Protein AF-A0A955YV24-F1 (afdb_monomer_lite)

pLDDT: mean 75.01, std 18.99, range [32.97, 97.0]

Secondary structure (DSSP, 8-state):
------PPPPHHHHHHHHHHHHHHHHHHHHHHHHHHHHHHHHHHHHHHHHHHHHHHHHHHHHHHHH---SS-EEEEE-SSTT---TT--EEEEE----PPP-----------S----------------SHHHHHTTS-S-TTGGGSGGG-----

Structure (mmCIF, N/CA/C/O backbone):
data_AF-A0A955YV24-F1
#
_entry.id   AF-A0A955YV24-F1
#
loop_
_atom_site.group_PDB
_atom_site.id
_atom_site.type_symbol
_atom_site.label_atom_id
_atom_site.label_alt_id
_atom_site.label_comp_id
_atom_site.label_asym_id
_atom_site.label_entity_id
_atom_site.label_seq_id
_atom_site.pdbx_PDB_ins_code
_atom_site.Cartn_x
_atom_site.Cartn_y
_atom_site.Cartn_z
_atom_site.occupancy
_atom_site.B_iso_or_equiv
_atom_site.auth_seq_id
_atom_site.auth_comp_id
_atom_site.auth_asym_id
_atom_site.auth_atom_id
_atom_site.pdbx_PDB_model_num
ATOM 1 N N . MET A 1 1 ? 54.548 17.157 -38.232 1.00 55.69 1 MET A N 1
ATOM 2 C CA . MET A 1 1 ? 53.117 17.523 -38.114 1.00 55.69 1 MET A CA 1
ATOM 3 C C . MET A 1 1 ? 52.298 16.234 -38.204 1.00 55.6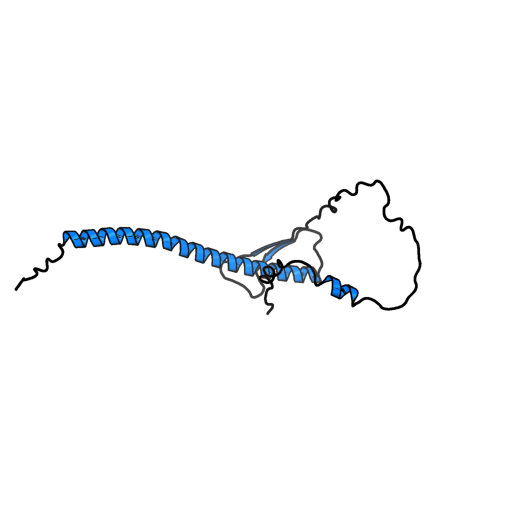9 1 MET A C 1
ATOM 5 O O . MET A 1 1 ? 52.043 15.753 -39.299 1.00 55.69 1 MET A O 1
ATOM 9 N N . SER A 1 2 ? 52.019 15.583 -37.070 1.00 60.88 2 SER A N 1
ATOM 10 C CA . SER A 1 2 ? 51.333 14.279 -37.053 1.00 60.88 2 SER A CA 1
ATOM 11 C C . SER A 1 2 ? 49.828 14.485 -37.257 1.00 60.88 2 SER A C 1
ATOM 13 O O . SER A 1 2 ? 49.173 15.096 -36.411 1.00 60.88 2 SER A O 1
ATOM 15 N N . ARG A 1 3 ? 49.281 14.041 -38.398 1.00 69.12 3 ARG A N 1
ATOM 16 C CA . ARG A 1 3 ? 47.831 14.047 -38.644 1.00 69.12 3 ARG A CA 1
ATOM 17 C C . ARG A 1 3 ? 47.202 12.910 -37.846 1.00 69.12 3 ARG A C 1
ATOM 19 O O . ARG A 1 3 ? 47.413 11.744 -38.163 1.00 69.12 3 ARG A O 1
ATOM 26 N N . ARG A 1 4 ? 46.401 13.248 -36.833 1.00 70.00 4 ARG A N 1
ATOM 27 C CA . ARG A 1 4 ? 45.512 12.275 -36.189 1.00 70.00 4 ARG A CA 1
ATOM 28 C C . ARG A 1 4 ? 44.375 11.953 -37.154 1.00 70.00 4 ARG A C 1
ATOM 30 O O . ARG A 1 4 ? 43.607 12.840 -37.516 1.00 70.00 4 ARG A O 1
ATOM 37 N N . ILE A 1 5 ? 44.284 10.699 -37.577 1.00 64.69 5 ILE A N 1
ATOM 38 C CA . ILE A 1 5 ? 43.145 10.187 -38.339 1.00 64.69 5 ILE A CA 1
ATOM 39 C C . ILE A 1 5 ? 42.071 9.819 -37.314 1.00 64.69 5 ILE A C 1
ATOM 41 O O . ILE A 1 5 ? 42.220 8.836 -36.590 1.00 64.69 5 ILE A O 1
ATOM 45 N N . PHE A 1 6 ? 41.009 10.619 -37.220 1.00 64.31 6 PHE A N 1
ATOM 46 C CA . PHE A 1 6 ? 39.801 10.229 -36.493 1.00 64.31 6 PHE A CA 1
ATOM 47 C C . PHE A 1 6 ? 39.116 9.110 -37.284 1.00 64.31 6 PHE A C 1
ATOM 49 O O . PHE A 1 6 ? 38.661 9.326 -38.406 1.00 64.31 6 PHE A O 1
ATOM 56 N N . ARG A 1 7 ? 39.089 7.898 -36.725 1.00 76.38 7 ARG A N 1
ATOM 57 C CA . ARG A 1 7 ? 38.319 6.777 -37.276 1.00 76.38 7 ARG A CA 1
ATOM 58 C C . ARG A 1 7 ? 36.899 6.881 -36.714 1.00 76.38 7 ARG A C 1
ATOM 60 O O . ARG A 1 7 ? 36.740 7.008 -35.505 1.00 76.38 7 ARG A O 1
ATOM 67 N N . GLY A 1 8 ? 35.897 6.900 -37.591 1.00 81.38 8 GLY A N 1
ATOM 68 C CA . GLY A 1 8 ? 34.486 6.868 -37.199 1.00 81.38 8 GLY A CA 1
ATOM 69 C C . GLY A 1 8 ? 34.053 5.473 -36.746 1.00 81.38 8 GLY A C 1
ATOM 70 O O . GLY A 1 8 ? 34.716 4.484 -37.061 1.00 81.38 8 GLY A O 1
ATOM 71 N N . PHE A 1 9 ? 32.937 5.405 -36.023 1.00 82.19 9 PHE A N 1
ATOM 72 C CA . PHE A 1 9 ? 32.315 4.147 -35.615 1.00 82.19 9 PHE A CA 1
ATOM 73 C C . PHE A 1 9 ? 31.698 3.426 -36.814 1.00 82.19 9 PHE A C 1
ATOM 75 O O . PHE A 1 9 ? 31.131 4.053 -37.713 1.00 82.19 9 PHE A O 1
ATOM 82 N N . THR A 1 10 ? 31.800 2.099 -36.832 1.00 91.44 10 THR A N 1
ATOM 83 C CA . THR A 1 10 ? 31.123 1.293 -37.855 1.00 91.44 10 THR A CA 1
ATOM 84 C C . THR A 1 10 ? 29.631 1.179 -37.533 1.00 91.44 10 THR A C 1
ATOM 86 O O . THR A 1 10 ? 29.241 1.200 -36.366 1.00 91.44 10 THR A O 1
ATOM 89 N N . LEU A 1 11 ? 28.778 1.019 -38.554 1.00 89.94 11 LEU A N 1
ATOM 90 C CA . LEU A 1 11 ? 27.344 0.783 -38.331 1.00 89.94 11 LEU A CA 1
ATOM 91 C C . LEU A 1 11 ? 27.104 -0.463 -37.467 1.00 89.94 11 LEU A C 1
ATOM 93 O O . LEU A 1 11 ? 26.261 -0.432 -36.577 1.00 89.94 11 LEU A O 1
ATOM 97 N N . LEU A 1 12 ? 27.889 -1.525 -37.676 1.00 93.00 12 LEU A N 1
ATOM 98 C CA . LEU A 1 12 ? 27.793 -2.760 -36.895 1.00 93.00 12 LEU A CA 1
ATOM 99 C C . LEU A 1 12 ? 28.032 -2.485 -35.403 1.00 93.00 12 LEU A C 1
ATOM 101 O O . LEU A 1 12 ? 27.228 -2.884 -34.567 1.00 93.00 12 LEU A O 1
ATOM 105 N N . GLU A 1 13 ? 29.075 -1.734 -35.068 1.00 93.25 13 GLU A N 1
ATOM 106 C CA . GLU A 1 13 ? 29.437 -1.429 -33.681 1.00 93.25 13 GLU A CA 1
ATOM 107 C C . GLU A 1 13 ? 28.345 -0.649 -32.935 1.00 93.25 13 GLU A C 1
ATOM 109 O O . GLU A 1 13 ? 27.964 -1.027 -31.827 1.00 93.25 13 GLU A O 1
ATOM 114 N N . VAL A 1 14 ? 27.767 0.379 -33.565 1.00 95.31 14 VAL A N 1
ATOM 115 C CA . VAL A 1 14 ? 26.679 1.163 -32.956 1.00 95.31 14 VAL A CA 1
ATOM 116 C C . VAL A 1 14 ? 25.412 0.320 -32.802 1.00 95.31 14 VAL A C 1
ATOM 118 O O . VAL A 1 14 ? 24.760 0.377 -31.761 1.00 95.31 14 VAL A O 1
ATOM 121 N N . THR A 1 15 ? 25.073 -0.504 -33.800 1.00 95.44 15 THR A N 1
ATOM 122 C CA . THR A 1 15 ? 23.881 -1.367 -33.715 1.00 95.44 15 THR A CA 1
ATOM 123 C C . THR A 1 15 ? 23.989 -2.399 -32.594 1.00 95.44 15 THR A C 1
ATOM 125 O O . THR A 1 15 ? 23.019 -2.598 -31.865 1.00 95.44 15 THR A O 1
ATOM 128 N N . VAL A 1 16 ? 25.169 -2.995 -32.388 1.00 96.25 16 VAL A N 1
ATOM 129 C CA . VAL A 1 16 ? 25.409 -3.937 -31.283 1.00 96.25 16 VAL A CA 1
ATOM 130 C C . VAL A 1 16 ? 25.376 -3.219 -29.933 1.00 96.25 16 VAL A C 1
ATOM 132 O O . VAL A 1 16 ? 24.757 -3.723 -28.998 1.00 96.25 16 VAL A O 1
ATOM 135 N N . ALA A 1 17 ? 25.972 -2.027 -29.827 1.00 96.62 17 ALA A N 1
ATOM 136 C CA . ALA A 1 17 ? 25.942 -1.242 -28.593 1.00 96.62 17 ALA A CA 1
ATOM 137 C C . ALA A 1 17 ? 24.505 -0.893 -28.166 1.00 96.62 17 ALA A C 1
ATOM 139 O O . ALA A 1 17 ? 24.140 -1.087 -27.007 1.00 96.62 17 ALA A O 1
ATOM 140 N N . VAL A 1 18 ? 23.666 -0.443 -29.107 1.00 95.75 18 VAL A N 1
ATOM 141 C CA . VAL A 1 18 ? 22.255 -0.127 -28.830 1.00 95.75 18 VAL A CA 1
ATOM 142 C C . VAL A 1 18 ? 21.440 -1.393 -28.544 1.00 95.75 18 VAL A C 1
ATOM 144 O O . VAL A 1 18 ? 20.565 -1.361 -27.680 1.00 95.75 18 VAL A O 1
ATOM 147 N N . ALA A 1 19 ? 21.746 -2.524 -29.192 1.00 96.81 19 ALA A N 1
ATOM 148 C CA . ALA A 1 19 ? 21.092 -3.802 -28.902 1.00 96.81 19 ALA A CA 1
ATOM 149 C C . ALA A 1 19 ? 21.354 -4.271 -27.459 1.00 96.81 19 ALA A C 1
ATOM 151 O O . ALA A 1 19 ? 20.415 -4.629 -26.748 1.00 96.81 19 ALA A O 1
ATOM 152 N N . ILE A 1 20 ? 22.608 -4.213 -26.995 1.00 97.00 20 ILE A N 1
ATOM 153 C CA . ILE A 1 20 ? 22.967 -4.574 -25.613 1.00 97.00 20 ILE A CA 1
ATOM 154 C C . ILE A 1 20 ? 22.339 -3.586 -24.619 1.00 97.00 20 ILE A C 1
ATOM 156 O O . ILE A 1 20 ? 21.810 -4.011 -23.591 1.00 97.00 20 ILE A O 1
ATOM 160 N N . LEU A 1 21 ? 22.335 -2.287 -24.940 1.00 96.69 21 LEU A N 1
ATOM 161 C CA . LEU A 1 21 ? 21.698 -1.257 -24.113 1.00 96.69 21 LEU A CA 1
ATOM 162 C C . LEU A 1 21 ? 20.197 -1.525 -23.947 1.00 96.69 21 LEU A C 1
ATOM 164 O O . LEU A 1 21 ? 19.697 -1.492 -22.825 1.00 96.69 21 LEU A O 1
ATOM 168 N N . GLY A 1 22 ? 19.489 -1.854 -25.031 1.00 97.00 22 GLY A N 1
ATOM 169 C CA . GLY A 1 22 ? 18.060 -2.170 -24.981 1.00 97.00 22 GLY A CA 1
ATOM 170 C C . GLY A 1 22 ? 17.747 -3.375 -24.088 1.00 97.00 22 GLY A C 1
ATOM 171 O O . GLY A 1 22 ? 16.818 -3.323 -23.277 1.00 97.00 22 GLY A O 1
ATOM 172 N N . ILE A 1 23 ? 18.558 -4.436 -24.175 1.00 96.38 23 ILE A N 1
ATOM 173 C CA . ILE A 1 23 ? 18.414 -5.627 -23.321 1.00 96.38 23 ILE A CA 1
ATOM 174 C C . ILE A 1 23 ? 18.642 -5.259 -21.846 1.00 96.38 23 ILE A C 1
ATOM 176 O O . ILE A 1 23 ? 17.826 -5.610 -20.992 1.00 96.38 23 ILE A O 1
ATOM 180 N N . ALA A 1 24 ? 19.705 -4.508 -21.545 1.00 96.75 24 ALA A N 1
ATOM 181 C CA . ALA A 1 24 ? 20.023 -4.086 -20.182 1.00 96.75 24 ALA A CA 1
ATOM 182 C C . ALA A 1 24 ? 18.935 -3.178 -19.580 1.00 96.75 24 ALA A C 1
ATOM 184 O O . ALA A 1 24 ? 18.516 -3.381 -18.441 1.00 96.75 24 ALA A O 1
ATOM 185 N N . MET A 1 25 ? 18.428 -2.213 -20.349 1.00 95.94 25 MET A N 1
ATOM 186 C CA . MET A 1 25 ? 17.391 -1.287 -19.889 1.00 95.94 25 MET A CA 1
ATOM 187 C C . MET A 1 25 ? 16.065 -2.004 -19.605 1.00 95.94 25 MET A C 1
ATOM 189 O O . MET A 1 25 ? 15.403 -1.710 -18.612 1.00 95.94 25 MET A O 1
ATOM 193 N N . THR A 1 26 ? 15.713 -3.000 -20.423 1.00 94.81 26 THR A N 1
ATOM 194 C CA . THR A 1 26 ? 14.517 -3.827 -20.201 1.00 94.81 26 THR A CA 1
ATOM 195 C C . THR A 1 26 ? 14.618 -4.614 -18.892 1.00 94.81 26 THR A C 1
ATOM 197 O O . THR A 1 26 ? 13.653 -4.674 -18.129 1.00 94.81 26 THR A O 1
ATOM 200 N N . ALA A 1 27 ? 15.795 -5.176 -18.595 1.00 94.31 27 ALA A N 1
ATOM 201 C CA . ALA A 1 27 ? 16.031 -5.880 -17.337 1.00 94.31 27 ALA A CA 1
ATOM 202 C C . ALA A 1 27 ? 15.858 -4.950 -16.121 1.00 94.31 27 ALA A C 1
ATOM 204 O O . ALA A 1 27 ? 15.197 -5.327 -15.153 1.00 94.31 27 ALA A O 1
ATOM 205 N N . ILE A 1 28 ? 16.370 -3.718 -16.190 1.00 94.75 28 ILE A N 1
ATOM 206 C CA . ILE A 1 28 ? 16.243 -2.729 -15.106 1.00 94.75 28 ILE A CA 1
ATOM 207 C C . ILE A 1 28 ? 14.779 -2.323 -14.894 1.00 94.75 28 ILE A C 1
ATOM 209 O O . ILE A 1 28 ? 14.277 -2.414 -13.773 1.00 94.75 28 ILE A O 1
ATOM 213 N N . LEU A 1 29 ? 14.060 -1.975 -15.966 1.00 93.00 29 LEU A N 1
ATOM 214 C CA . LEU A 1 29 ? 12.644 -1.591 -15.886 1.00 93.00 29 LEU A CA 1
ATOM 215 C C . LEU A 1 29 ? 11.775 -2.703 -15.281 1.00 93.00 29 LEU A C 1
ATOM 217 O O . LEU A 1 29 ? 10.834 -2.425 -14.536 1.00 93.00 29 LEU A O 1
ATOM 221 N N . SER A 1 30 ? 12.106 -3.970 -15.553 1.00 91.88 30 SER A N 1
ATOM 222 C CA . SER A 1 30 ? 11.396 -5.108 -14.958 1.00 91.88 30 SER A CA 1
ATOM 223 C C . SER A 1 30 ? 11.555 -5.185 -13.432 1.00 91.88 30 SER A C 1
ATOM 225 O O . SER A 1 30 ? 10.612 -5.573 -12.738 1.00 91.88 30 SER A O 1
ATOM 227 N N . SER A 1 31 ? 12.709 -4.758 -12.907 1.00 88.81 31 SER A N 1
ATOM 228 C CA . SER A 1 31 ? 12.996 -4.705 -11.470 1.00 88.81 31 SER A CA 1
ATOM 229 C C . SER A 1 31 ? 12.238 -3.558 -10.793 1.00 88.81 31 SER A C 1
ATOM 231 O O . SER A 1 31 ? 11.565 -3.750 -9.778 1.00 88.81 31 SER A O 1
ATOM 233 N N . GLU A 1 32 ? 12.248 -2.375 -11.409 1.00 91.50 32 GLU A N 1
ATOM 234 C CA . GLU A 1 32 ? 11.561 -1.186 -10.884 1.00 91.50 32 GLU A CA 1
ATOM 235 C C . GLU A 1 32 ? 10.034 -1.334 -10.891 1.00 91.50 32 GLU A C 1
ATOM 237 O O . GLU A 1 32 ? 9.354 -0.869 -9.972 1.00 91.50 32 GLU A O 1
ATOM 242 N N . ALA A 1 33 ? 9.479 -2.067 -11.863 1.00 89.44 33 ALA A N 1
ATOM 243 C CA . ALA A 1 33 ? 8.052 -2.375 -11.900 1.00 89.44 33 ALA A CA 1
ATOM 244 C C . ALA A 1 33 ? 7.572 -3.104 -10.629 1.00 89.44 33 ALA A C 1
ATOM 246 O O . ALA A 1 33 ? 6.414 -2.960 -10.234 1.00 89.44 33 ALA A O 1
ATOM 247 N N . GLY A 1 34 ? 8.446 -3.880 -9.974 1.00 88.12 34 GLY A N 1
ATOM 248 C CA . GLY A 1 34 ? 8.170 -4.491 -8.672 1.00 88.12 34 GLY A CA 1
ATOM 249 C C . GLY A 1 34 ? 7.968 -3.463 -7.566 1.00 88.12 34 GLY A C 1
ATOM 250 O O . GLY A 1 34 ? 6.959 -3.526 -6.863 1.00 88.12 34 GLY A O 1
ATOM 251 N N . ALA A 1 35 ? 8.876 -2.490 -7.474 1.00 89.12 35 ALA A N 1
ATOM 252 C CA . ALA A 1 35 ? 8.865 -1.459 -6.440 1.00 89.12 35 ALA A CA 1
ATOM 253 C C . ALA A 1 35 ? 7.592 -0.595 -6.482 1.00 89.12 35 ALA A C 1
ATOM 255 O O . ALA A 1 35 ? 7.012 -0.282 -5.440 1.00 89.12 35 ALA A O 1
ATOM 256 N N . VAL A 1 36 ? 7.104 -0.268 -7.683 1.00 91.75 36 VAL A N 1
ATOM 257 C CA . VAL A 1 36 ? 5.856 0.496 -7.856 1.00 91.75 36 VAL A CA 1
ATOM 258 C C . VAL A 1 36 ? 4.652 -0.276 -7.308 1.00 91.75 36 VAL A C 1
ATOM 260 O O . VAL A 1 36 ? 3.835 0.281 -6.574 1.00 91.75 36 VAL A O 1
ATOM 263 N N . ARG A 1 37 ? 4.554 -1.579 -7.607 1.00 91.19 37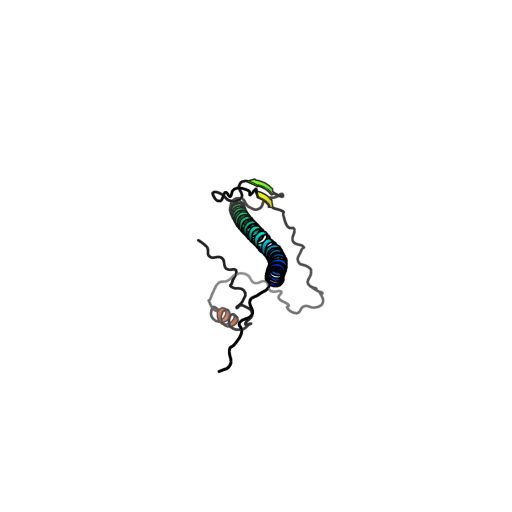 ARG A N 1
ATOM 264 C CA . ARG A 1 37 ? 3.451 -2.427 -7.118 1.00 91.19 37 ARG A CA 1
ATOM 265 C C . ARG A 1 37 ? 3.478 -2.576 -5.600 1.00 91.19 37 ARG A C 1
ATOM 267 O O . ARG A 1 37 ? 2.428 -2.525 -4.962 1.00 91.19 37 ARG A O 1
ATOM 274 N N . THR A 1 38 ? 4.664 -2.751 -5.018 1.00 92.81 38 THR A N 1
ATOM 275 C CA . THR A 1 38 ? 4.809 -2.839 -3.559 1.00 92.81 38 THR A CA 1
ATOM 276 C C . THR A 1 38 ? 4.482 -1.516 -2.879 1.00 92.81 38 THR A C 1
ATOM 278 O O . THR A 1 38 ? 3.830 -1.531 -1.840 1.00 92.81 38 THR A O 1
ATOM 281 N N . GLY A 1 39 ? 4.856 -0.383 -3.484 1.00 93.44 39 GLY A N 1
ATOM 282 C CA . GLY A 1 39 ? 4.496 0.947 -2.989 1.00 93.44 39 GLY A CA 1
ATOM 283 C C . GLY A 1 39 ? 2.984 1.154 -2.957 1.00 93.44 39 GLY A C 1
ATOM 284 O O . GLY A 1 39 ? 2.437 1.497 -1.913 1.00 93.44 39 GLY A O 1
ATOM 285 N N . ALA A 1 40 ? 2.294 0.833 -4.057 1.00 92.50 40 ALA A N 1
ATOM 286 C CA . ALA A 1 40 ? 0.834 0.882 -4.099 1.00 92.50 40 ALA A CA 1
ATOM 287 C C . ALA A 1 40 ? 0.210 -0.015 -3.017 1.00 92.50 40 ALA A C 1
ATOM 289 O O . ALA A 1 40 ? -0.635 0.434 -2.247 1.00 92.50 40 ALA A O 1
ATOM 290 N N . ARG A 1 41 ? 0.671 -1.265 -2.878 1.00 93.44 41 ARG A N 1
ATOM 291 C CA . ARG A 1 41 ? 0.149 -2.159 -1.836 1.00 93.44 41 ARG A CA 1
ATOM 292 C C . ARG A 1 41 ? 0.377 -1.619 -0.421 1.00 93.44 41 ARG A C 1
ATOM 294 O O . ARG A 1 41 ? -0.522 -1.746 0.404 1.00 93.44 41 ARG A O 1
ATOM 301 N N . ALA A 1 42 ? 1.530 -1.016 -0.142 1.00 94.88 42 ALA A N 1
ATOM 302 C CA . ALA A 1 42 ? 1.804 -0.409 1.157 1.00 94.88 42 ALA A CA 1
ATOM 303 C C . ALA A 1 42 ? 0.808 0.718 1.467 1.00 94.88 42 ALA A C 1
ATOM 305 O O . ALA A 1 42 ? 0.216 0.722 2.541 1.00 94.88 42 ALA A O 1
ATOM 306 N N . THR A 1 43 ? 0.530 1.607 0.508 1.00 93.50 43 THR A N 1
ATOM 307 C CA . THR A 1 43 ? -0.480 2.665 0.673 1.00 93.50 43 THR A CA 1
ATOM 308 C C . THR A 1 43 ? -1.876 2.096 0.939 1.00 93.50 43 THR A C 1
ATOM 310 O O . THR A 1 43 ? -2.580 2.583 1.824 1.00 93.50 43 THR A O 1
ATOM 313 N N . HIS A 1 44 ? -2.271 1.037 0.228 1.00 93.19 44 HIS A N 1
ATOM 314 C CA . HIS A 1 44 ? -3.557 0.368 0.457 1.00 93.19 44 HIS A CA 1
ATOM 315 C C . HIS A 1 44 ? -3.638 -0.281 1.849 1.00 93.19 44 HIS A C 1
ATOM 317 O O . HIS A 1 44 ? -4.673 -0.213 2.501 1.00 93.19 44 HIS A O 1
ATOM 323 N N . MET A 1 45 ? -2.550 -0.882 2.338 1.00 94.56 45 MET A N 1
ATOM 324 C CA . MET A 1 45 ? -2.511 -1.449 3.691 1.00 94.56 45 MET A CA 1
ATOM 325 C C . MET A 1 45 ? -2.554 -0.360 4.768 1.00 94.56 45 MET A C 1
ATOM 327 O O . MET A 1 45 ? -3.262 -0.511 5.761 1.00 94.56 45 MET A O 1
ATOM 331 N N . THR A 1 46 ? -1.838 0.750 4.572 1.00 94.31 46 THR A N 1
ATOM 332 C CA . THR A 1 46 ? -1.848 1.881 5.508 1.00 94.31 46 THR A CA 1
ATOM 333 C C . THR A 1 46 ? -3.239 2.495 5.608 1.00 94.31 46 THR A C 1
ATOM 335 O O . THR A 1 46 ? -3.729 2.718 6.709 1.00 94.31 46 THR A O 1
ATOM 338 N N . THR A 1 47 ? -3.897 2.724 4.471 1.00 93.31 47 THR A N 1
ATOM 339 C CA . THR A 1 47 ? -5.266 3.259 4.434 1.00 93.31 47 THR A CA 1
ATOM 340 C C . THR A 1 47 ? -6.268 2.301 5.074 1.00 93.31 47 THR A C 1
ATOM 342 O O . THR A 1 47 ? -7.025 2.734 5.935 1.00 93.31 47 THR A O 1
ATOM 345 N N . ALA A 1 48 ? -6.199 1.000 4.770 1.00 93.06 48 ALA A N 1
ATOM 346 C CA . ALA A 1 48 ? -7.006 -0.014 5.455 1.00 93.06 48 ALA A CA 1
ATOM 347 C C . ALA A 1 48 ? -6.790 -0.007 6.978 1.00 93.06 48 ALA A C 1
ATOM 349 O O . ALA A 1 48 ? -7.746 -0.084 7.739 1.00 93.06 48 ALA A O 1
ATOM 350 N N . THR A 1 49 ? -5.539 0.122 7.430 1.00 93.88 49 THR A N 1
ATOM 351 C CA . THR A 1 49 ? -5.207 0.149 8.865 1.00 93.88 49 THR A CA 1
ATOM 352 C C . THR A 1 49 ? -5.749 1.400 9.551 1.00 93.88 49 THR A C 1
ATOM 354 O O . THR A 1 49 ? -6.219 1.317 10.680 1.00 93.88 49 THR A O 1
ATOM 357 N N . LEU A 1 50 ? -5.680 2.560 8.895 1.00 93.25 50 LEU A N 1
ATOM 358 C CA . LEU A 1 50 ? -6.222 3.808 9.438 1.00 93.25 50 LEU A CA 1
ATOM 359 C C . LEU A 1 50 ? -7.744 3.740 9.575 1.00 93.25 50 LEU A C 1
ATOM 361 O O . LEU A 1 50 ? -8.270 4.107 10.619 1.00 93.25 50 LEU A O 1
ATOM 365 N N . LEU A 1 51 ? -8.421 3.206 8.558 1.00 92.81 51 LEU A N 1
ATOM 366 C CA . LEU A 1 51 ? -9.863 2.973 8.589 1.00 92.81 51 LEU A CA 1
ATOM 367 C C . LEU A 1 51 ? -10.248 1.991 9.701 1.00 92.81 51 LEU A C 1
ATOM 369 O O . LEU A 1 51 ? -11.113 2.296 10.511 1.00 92.81 51 LEU A O 1
ATOM 373 N N . ALA A 1 52 ? -9.545 0.861 9.811 1.00 92.69 52 ALA A N 1
ATOM 374 C CA . ALA A 1 52 ? -9.788 -0.111 10.874 1.00 92.69 52 ALA A CA 1
ATOM 375 C C . ALA A 1 52 ? -9.595 0.492 12.276 1.00 92.69 52 ALA A C 1
ATOM 377 O O . ALA A 1 52 ? -10.371 0.203 13.178 1.00 92.69 52 ALA A O 1
ATOM 378 N N . ARG A 1 53 ? -8.584 1.352 12.461 1.00 92.81 53 ARG A N 1
ATOM 379 C CA . ARG A 1 53 ? -8.353 2.056 13.732 1.00 92.81 53 ARG A CA 1
ATOM 380 C C . ARG A 1 53 ? -9.448 3.068 14.054 1.00 92.81 53 ARG A C 1
ATOM 382 O O . ARG A 1 53 ? -9.801 3.181 15.219 1.00 92.81 53 ARG A O 1
ATOM 389 N N . CYS A 1 54 ? -9.979 3.769 13.050 1.00 93.12 54 CYS A N 1
ATOM 390 C CA . CYS A 1 54 ? -11.150 4.620 13.249 1.00 93.12 54 CYS A CA 1
ATOM 391 C C . CYS A 1 54 ? -12.340 3.781 13.732 1.00 93.12 54 CYS A C 1
ATOM 393 O O . CYS A 1 54 ? -12.891 4.081 14.787 1.00 93.12 54 CYS A O 1
ATOM 395 N N . LYS A 1 55 ? -12.648 2.665 13.047 1.00 91.88 55 LYS A N 1
ATOM 396 C CA . LYS A 1 55 ? -13.773 1.811 13.450 1.00 91.88 55 LYS A CA 1
ATOM 397 C C . LYS A 1 55 ? -13.626 1.244 14.855 1.00 91.88 55 LYS A C 1
ATOM 399 O O . LYS A 1 55 ? -14.592 1.200 15.602 1.00 91.88 55 LYS A O 1
ATOM 404 N N . MET A 1 56 ? -12.420 0.802 15.218 1.00 91.88 56 MET A N 1
ATOM 405 C CA . MET A 1 56 ? -12.150 0.332 16.579 1.00 91.88 56 MET A CA 1
ATOM 406 C C . MET A 1 56 ? -12.418 1.431 17.611 1.00 91.88 56 MET A C 1
ATOM 408 O O . MET A 1 56 ? -12.998 1.132 18.644 1.00 91.88 56 MET A O 1
ATOM 412 N N . GLY A 1 57 ? -12.057 2.684 17.319 1.00 92.19 57 GLY A N 1
ATOM 413 C CA . GLY A 1 57 ? -12.340 3.819 18.200 1.00 92.19 57 GLY A CA 1
ATOM 414 C C . GLY A 1 57 ? -13.836 4.092 18.380 1.00 92.19 57 GLY A C 1
ATOM 415 O O . GLY A 1 57 ? -14.275 4.306 19.503 1.00 92.19 57 GLY A O 1
ATOM 416 N N . GLU A 1 58 ? -14.625 4.023 17.304 1.00 90.81 58 GLU A N 1
ATOM 417 C CA . GLU A 1 58 ? -16.093 4.150 17.380 1.00 90.81 58 GLU A CA 1
ATOM 418 C C . GLU A 1 58 ? -16.708 3.047 18.249 1.00 90.81 58 GLU A C 1
ATOM 420 O O . GLU A 1 58 ? -17.524 3.317 19.127 1.00 90.81 58 GLU A O 1
ATOM 425 N N . ILE A 1 59 ? -16.267 1.804 18.039 1.00 91.00 59 ILE A N 1
ATOM 426 C CA . ILE A 1 59 ? -16.730 0.647 18.809 1.00 91.00 59 ILE A CA 1
ATOM 427 C C . ILE A 1 59 ? -16.324 0.783 20.287 1.00 91.00 59 ILE A C 1
ATOM 429 O O . ILE A 1 59 ? -17.105 0.452 21.177 1.00 91.00 59 ILE A O 1
ATOM 433 N N . GLU A 1 60 ? -15.118 1.281 20.576 1.00 90.19 60 GLU A N 1
ATOM 434 C CA . GLU A 1 60 ? -14.667 1.552 21.946 1.00 90.19 60 GLU A CA 1
ATOM 435 C C . GLU A 1 60 ? -15.513 2.637 22.630 1.00 90.19 60 GLU A C 1
ATOM 437 O O . GLU A 1 60 ? -15.817 2.506 23.817 1.00 90.19 60 GLU A O 1
ATOM 442 N N . GLU A 1 61 ? -15.922 3.682 21.904 1.00 91.19 61 GLU A N 1
ATOM 443 C CA . GLU A 1 61 ? -16.819 4.722 22.422 1.00 91.19 61 GLU A CA 1
ATOM 444 C C . GLU A 1 61 ? -18.220 4.167 22.713 1.00 91.19 61 GLU A C 1
ATOM 446 O O . GLU A 1 61 ? -18.758 4.396 23.800 1.00 91.19 61 GLU A O 1
ATOM 451 N N . GLU A 1 62 ? -18.778 3.375 21.795 1.00 88.25 62 GLU A N 1
ATOM 452 C CA . GLU A 1 62 ? -20.066 2.696 21.979 1.00 88.25 62 GLU A CA 1
ATOM 453 C C . GLU A 1 62 ? -20.030 1.778 23.212 1.00 88.25 62 GLU A C 1
ATOM 455 O O . GLU A 1 62 ? -20.879 1.880 24.100 1.00 88.25 62 GLU A O 1
ATOM 460 N N . MET A 1 63 ? -18.980 0.964 23.355 1.00 89.19 63 MET A N 1
ATOM 461 C CA . MET A 1 63 ? -18.793 0.093 24.521 1.00 89.19 63 MET A CA 1
ATOM 462 C C . MET A 1 63 ? -18.542 0.853 25.821 1.00 89.19 63 MET A C 1
ATOM 464 O O . MET A 1 63 ? -18.895 0.359 26.894 1.00 89.19 63 MET A O 1
ATOM 468 N N . ALA A 1 64 ? -17.930 2.036 25.767 1.00 88.00 64 ALA A N 1
ATOM 469 C CA . ALA A 1 64 ? -17.739 2.859 26.956 1.00 88.00 64 ALA A CA 1
ATOM 470 C C . ALA A 1 64 ? -19.079 3.371 27.513 1.00 88.00 64 ALA A C 1
ATOM 472 O O . ALA A 1 64 ? -19.208 3.547 28.728 1.00 88.00 64 ALA A O 1
ATOM 473 N N . VAL A 1 65 ? -20.071 3.591 26.643 1.00 90.06 65 VAL A N 1
ATOM 474 C CA . VAL A 1 65 ? -21.412 4.060 27.022 1.00 90.06 65 VAL A CA 1
ATOM 475 C C . VAL A 1 65 ? -22.350 2.897 27.352 1.00 90.06 65 VAL A C 1
ATOM 477 O O . VAL A 1 65 ? -23.029 2.933 28.380 1.00 90.06 65 VAL A O 1
ATOM 480 N N . GLU A 1 66 ? -22.397 1.873 26.501 1.00 87.00 66 GLU A N 1
ATOM 481 C CA . GLU A 1 66 ? -23.348 0.756 26.605 1.00 87.00 66 GLU A CA 1
ATOM 482 C C . GLU A 1 66 ? -22.838 -0.396 27.485 1.00 87.00 66 GLU A C 1
ATOM 484 O O . GLU A 1 66 ? -23.626 -1.187 28.012 1.00 87.00 66 GLU A O 1
ATOM 489 N N . GLY A 1 67 ? -21.525 -0.450 27.716 1.00 82.69 67 GLY A N 1
ATOM 490 C CA . GLY A 1 67 ? -20.844 -1.550 28.385 1.00 82.69 67 GLY A CA 1
ATOM 491 C C . GLY A 1 67 ? -20.420 -2.658 27.417 1.00 82.69 67 GLY A C 1
ATOM 492 O O . GLY A 1 67 ? -20.785 -2.686 26.245 1.00 82.69 67 GLY A O 1
ATOM 493 N N . PHE A 1 68 ? -19.622 -3.603 27.917 1.00 82.69 68 PHE A N 1
ATOM 494 C CA . PHE A 1 68 ? -19.170 -4.737 27.110 1.00 82.69 68 PHE A CA 1
ATOM 495 C C . PHE A 1 68 ? -20.329 -5.694 26.793 1.00 82.69 68 PHE A C 1
ATOM 497 O O . PHE A 1 68 ? -21.103 -6.034 27.699 1.00 82.69 68 PHE A O 1
ATOM 504 N N . PRO A 1 69 ? -20.431 -6.192 25.548 1.00 77.88 69 PRO A N 1
ATOM 505 C CA . PRO A 1 69 ? -21.487 -7.118 25.180 1.00 77.88 69 PRO A CA 1
ATOM 506 C C . PRO A 1 69 ? -21.307 -8.466 25.894 1.00 77.88 69 PRO A C 1
ATOM 508 O O . PRO A 1 69 ? -20.196 -8.940 26.137 1.00 77.88 69 PRO A O 1
ATOM 511 N N . ALA A 1 70 ? -22.428 -9.100 26.248 1.00 67.50 70 ALA A N 1
ATOM 512 C CA . ALA A 1 70 ? -22.428 -10.409 26.907 1.00 67.50 70 ALA A CA 1
ATOM 513 C C . ALA A 1 70 ? -22.090 -11.573 25.952 1.00 67.50 70 ALA A C 1
ATOM 515 O O . ALA A 1 70 ? -21.789 -12.676 26.407 1.00 67.50 70 ALA A O 1
ATOM 516 N N . VAL A 1 71 ? -22.173 -11.328 24.644 1.00 78.56 71 VAL A N 1
ATOM 517 C CA . VAL A 1 71 ? -21.909 -12.265 23.545 1.00 78.56 71 VAL A CA 1
ATOM 518 C C . VAL A 1 71 ? -21.042 -11.573 22.500 1.00 78.56 71 VAL A C 1
ATOM 520 O O . VAL A 1 71 ? -20.958 -10.346 22.497 1.00 78.56 71 VAL A O 1
ATOM 523 N N . ASP A 1 72 ? -20.416 -12.348 21.618 1.00 82.19 72 ASP A N 1
ATOM 524 C CA . ASP A 1 72 ? -19.655 -11.784 20.507 1.00 82.19 72 ASP A CA 1
ATOM 525 C C . ASP A 1 72 ? -20.560 -10.896 19.642 1.00 82.19 72 ASP A C 1
ATOM 527 O O . ASP A 1 72 ? -21.731 -11.218 19.407 1.00 82.19 72 ASP A O 1
ATOM 531 N N . ALA A 1 73 ? -20.016 -9.769 19.194 1.00 83.00 73 ALA A N 1
ATOM 532 C CA . ALA A 1 73 ? -20.719 -8.815 18.346 1.00 83.00 73 ALA A CA 1
ATOM 533 C C . ALA A 1 73 ? -20.015 -8.732 16.993 1.00 83.00 73 ALA A C 1
ATOM 535 O O . ALA A 1 73 ? -18.792 -8.618 16.942 1.00 83.00 73 ALA A O 1
ATOM 536 N N . ASP A 1 74 ? -20.769 -8.779 15.903 1.00 88.06 74 ASP A N 1
ATOM 537 C CA . ASP A 1 74 ? -20.257 -8.640 14.544 1.00 88.06 74 ASP A CA 1
ATOM 538 C C . ASP A 1 74 ? -21.136 -7.706 13.712 1.00 88.06 74 ASP A C 1
ATOM 540 O O . ASP A 1 74 ? -22.325 -7.530 13.987 1.00 88.06 74 ASP A O 1
ATOM 544 N N . GLY A 1 75 ? -20.535 -7.094 12.694 1.00 85.50 75 GLY A N 1
ATOM 545 C CA . GLY A 1 75 ? -21.237 -6.175 11.813 1.00 85.50 75 GLY A CA 1
ATOM 546 C C . GLY A 1 75 ? -20.470 -5.847 10.539 1.00 85.50 75 GLY A C 1
ATOM 547 O O . GLY A 1 75 ? -19.244 -5.958 10.459 1.00 85.50 75 GLY A O 1
ATOM 548 N N . GLU A 1 76 ? -21.224 -5.419 9.530 1.00 85.25 76 GLU A N 1
ATOM 549 C CA . GLU A 1 76 ? -20.712 -4.835 8.294 1.00 85.25 76 GLU A CA 1
ATOM 550 C C . GLU A 1 76 ? -21.198 -3.389 8.232 1.00 85.25 76 GLU A C 1
ATOM 552 O O . GLU A 1 76 ? -22.399 -3.136 8.332 1.00 85.25 76 GLU A O 1
ATOM 557 N N . ASP A 1 77 ? -20.268 -2.449 8.100 1.00 80.75 77 ASP A N 1
ATOM 558 C CA . ASP A 1 77 ? -20.581 -1.022 8.125 1.00 80.75 77 ASP A CA 1
ATOM 559 C C . ASP A 1 77 ? -19.584 -0.216 7.281 1.00 80.75 77 ASP A C 1
ATOM 561 O O . ASP A 1 77 ? -18.560 -0.726 6.797 1.00 80.75 77 ASP A O 1
ATOM 565 N N . GLU A 1 78 ? -19.881 1.065 7.110 1.00 79.50 78 GLU A N 1
ATOM 566 C CA . GLU A 1 78 ? -18.941 2.054 6.613 1.00 79.50 78 GLU A CA 1
ATOM 567 C C . GLU A 1 78 ? -17.778 2.156 7.613 1.00 79.50 78 GLU A C 1
ATOM 569 O O . GLU A 1 78 ? -17.957 2.302 8.818 1.00 79.50 78 GLU A O 1
ATOM 574 N N . CYS A 1 79 ? -16.551 1.979 7.116 1.00 85.12 79 CYS A N 1
ATOM 575 C CA . CYS A 1 79 ? -15.356 1.784 7.941 1.00 85.12 79 CYS A CA 1
ATOM 576 C C . CYS A 1 79 ? -15.083 2.871 8.993 1.00 85.12 79 CYS A C 1
ATOM 578 O O . CYS A 1 79 ? -14.249 2.658 9.863 1.00 85.12 79 CYS A O 1
ATOM 580 N N . CYS A 1 80 ? -15.646 4.058 8.824 1.00 87.75 80 CYS A N 1
ATOM 581 C CA . CYS A 1 80 ? -15.441 5.212 9.683 1.00 87.75 80 CYS A CA 1
ATOM 582 C C . CYS A 1 80 ? -16.533 6.221 9.330 1.00 87.75 80 CYS A C 1
ATOM 584 O O . CYS A 1 80 ? -16.714 6.515 8.139 1.00 87.75 80 CYS A O 1
ATOM 586 N N . GLU A 1 81 ? -17.235 6.756 10.319 1.00 83.19 81 GLU A N 1
ATOM 587 C CA . GLU A 1 81 ? -18.289 7.745 10.114 1.00 83.19 81 GLU A CA 1
ATOM 588 C C . GLU A 1 81 ? -17.703 9.001 9.439 1.00 83.19 81 GLU A C 1
ATOM 590 O O . GLU A 1 81 ? -16.787 9.652 9.945 1.00 83.19 81 GLU A O 1
ATOM 595 N N . GLY A 1 82 ? -18.173 9.316 8.227 1.00 79.00 82 GLY A N 1
ATOM 596 C CA . GLY A 1 82 ? -17.663 10.439 7.427 1.00 79.00 82 GLY A CA 1
ATOM 597 C C . GLY A 1 82 ? -16.254 10.246 6.839 1.00 79.00 82 GLY A C 1
ATOM 598 O O . GLY A 1 82 ? -15.723 11.164 6.207 1.00 79.00 82 GLY A O 1
ATOM 599 N N . GLY A 1 83 ? -15.648 9.068 7.016 1.00 78.56 83 GLY A N 1
ATOM 600 C CA . GLY A 1 83 ? -14.324 8.691 6.508 1.00 78.56 83 GLY A CA 1
ATOM 601 C C . GLY A 1 83 ? -14.360 7.765 5.287 1.00 78.56 83 GLY A C 1
ATOM 602 O O . GLY A 1 83 ? -13.376 7.076 5.004 1.00 78.56 83 GLY A O 1
ATOM 603 N N . GLU A 1 84 ? -15.490 7.709 4.582 1.00 78.00 84 GLU A N 1
ATOM 604 C CA . GLU A 1 84 ? -15.731 6.790 3.470 1.00 78.00 84 GLU A CA 1
ATOM 605 C C . GLU A 1 84 ? -14.656 6.907 2.380 1.00 78.00 84 GLU A C 1
ATOM 607 O O . GLU A 1 84 ? -14.415 7.964 1.789 1.00 78.00 84 GLU A O 1
ATOM 612 N N . MET A 1 85 ? -14.021 5.777 2.068 1.00 80.88 85 MET A N 1
ATOM 613 C CA . MET A 1 85 ? -13.031 5.687 1.002 1.00 80.88 85 MET A CA 1
ATOM 614 C C . MET A 1 85 ? -13.472 4.683 -0.064 1.00 80.88 85 MET A C 1
ATOM 616 O O . MET A 1 85 ? -13.777 3.530 0.256 1.00 80.88 85 MET A O 1
ATOM 620 N N . PRO A 1 86 ? -13.460 5.067 -1.354 1.00 82.31 86 PRO A N 1
ATOM 621 C CA . PRO A 1 86 ? -13.888 4.180 -2.424 1.00 82.31 86 PRO A CA 1
ATOM 622 C C . PRO A 1 86 ? -12.971 2.955 -2.520 1.00 82.31 86 PRO A C 1
ATOM 624 O O . PRO A 1 86 ? -11.746 3.072 -2.552 1.00 82.31 86 PRO A O 1
ATOM 627 N N . GLY A 1 87 ? -13.577 1.771 -2.622 1.00 86.56 87 GLY A N 1
ATOM 628 C CA . GLY A 1 87 ? -12.858 0.504 -2.794 1.00 86.56 87 GLY A CA 1
ATOM 629 C C . GLY A 1 87 ? -12.488 -0.224 -1.499 1.00 86.56 87 GLY A C 1
ATOM 630 O O . GLY A 1 87 ? -11.835 -1.264 -1.581 1.00 86.56 87 GLY A O 1
ATOM 631 N N . PHE A 1 88 ? -12.925 0.271 -0.338 1.00 89.56 88 PHE A N 1
ATOM 632 C CA . PHE A 1 88 ? -12.804 -0.418 0.949 1.00 89.56 88 PHE A CA 1
ATOM 633 C C . PHE A 1 88 ? -14.186 -0.814 1.482 1.00 89.56 88 PHE A C 1
ATOM 635 O O . PHE A 1 88 ? -15.177 -0.134 1.235 1.00 89.56 88 PHE A O 1
ATOM 642 N N . ARG A 1 89 ? -14.241 -1.950 2.176 1.00 88.81 89 ARG A N 1
ATOM 643 C CA . ARG A 1 89 ? -15.419 -2.494 2.863 1.00 88.81 89 ARG A CA 1
ATOM 644 C C . ARG A 1 89 ? -14.941 -2.978 4.222 1.00 88.81 89 ARG A C 1
ATOM 646 O O . ARG A 1 89 ? -13.887 -3.619 4.268 1.00 88.81 89 ARG A O 1
ATOM 653 N N . CYS A 1 90 ? -15.682 -2.673 5.279 1.00 90.38 90 CYS A N 1
ATOM 654 C CA . CYS A 1 90 ? -15.315 -3.069 6.628 1.00 90.38 90 CYS A CA 1
ATOM 655 C C . CYS A 1 90 ? -16.294 -4.082 7.200 1.00 90.38 90 CYS A C 1
ATOM 657 O O . CYS A 1 90 ? -17.505 -3.904 7.157 1.00 90.38 90 CYS A O 1
ATOM 659 N N . GLU A 1 91 ? -15.711 -5.135 7.752 1.00 92.00 91 GLU A N 1
ATOM 660 C CA . GLU A 1 91 ? -16.365 -6.136 8.579 1.00 92.00 91 GLU A CA 1
ATOM 661 C C . GLU A 1 91 ? -15.615 -6.126 9.911 1.00 92.00 91 GLU A C 1
ATOM 663 O O . GLU A 1 91 ? -14.377 -6.119 9.925 1.00 92.00 91 GLU A O 1
ATOM 668 N N . TRP A 1 92 ? -16.347 -6.078 11.017 1.00 91.06 92 TRP A N 1
ATOM 669 C CA . TRP A 1 92 ? -15.776 -6.064 12.357 1.00 91.06 92 TRP A CA 1
ATOM 670 C C . TRP A 1 92 ? -16.399 -7.164 13.209 1.00 91.06 92 TRP A C 1
ATOM 672 O O . TRP A 1 92 ? -17.537 -7.581 12.994 1.00 91.06 92 TRP A O 1
ATOM 682 N N . ARG A 1 93 ? -15.615 -7.655 14.170 1.00 90.94 93 ARG A N 1
ATOM 683 C CA . ARG A 1 93 ? -16.045 -8.623 15.175 1.00 90.94 93 ARG A CA 1
ATOM 684 C C . ARG A 1 93 ? -15.358 -8.316 16.496 1.00 90.94 93 ARG A C 1
ATOM 686 O O . ARG A 1 93 ? -14.154 -8.064 16.524 1.00 90.94 93 ARG A O 1
ATOM 693 N N . VAL A 1 94 ? -16.126 -8.364 17.570 1.00 90.38 94 VAL A N 1
ATOM 694 C CA . VAL A 1 94 ? -15.690 -8.199 18.949 1.00 90.38 94 VAL A CA 1
ATOM 695 C C . VAL A 1 94 ? -15.861 -9.549 19.622 1.00 90.38 94 VAL A C 1
ATOM 697 O O . VAL A 1 94 ? -16.981 -10.039 19.742 1.00 90.38 94 VAL A O 1
ATOM 700 N N . GLU A 1 95 ? -14.747 -10.139 20.040 1.00 89.50 95 GLU A N 1
ATOM 701 C CA . GLU A 1 95 ? -14.720 -11.431 20.721 1.00 89.50 95 GLU A CA 1
ATOM 702 C C . GLU A 1 95 ? -14.377 -11.236 22.193 1.00 89.50 95 GLU A C 1
ATOM 704 O O . GLU A 1 95 ? -13.456 -10.485 22.547 1.00 89.50 95 GLU A O 1
ATOM 709 N N . ARG A 1 96 ? -15.094 -11.933 23.072 1.00 84.31 96 ARG A N 1
ATOM 710 C CA . ARG A 1 96 ? -14.773 -11.906 24.499 1.00 84.31 96 ARG A CA 1
ATOM 711 C C . ARG A 1 96 ? -13.542 -12.768 24.781 1.00 84.31 96 ARG A C 1
ATOM 713 O O . ARG A 1 96 ? -13.564 -13.981 24.600 1.00 84.31 96 ARG A O 1
ATOM 720 N N . VAL A 1 97 ? -12.487 -12.154 25.312 1.00 85.06 97 VAL A N 1
ATOM 721 C CA . VAL A 1 97 ? -11.298 -12.883 25.773 1.00 85.06 97 VAL A CA 1
ATOM 722 C C . VAL A 1 97 ? -11.507 -13.341 27.215 1.00 85.06 97 VAL A C 1
ATOM 724 O O . VAL A 1 97 ? -11.665 -12.515 28.116 1.00 85.06 97 VAL A O 1
ATOM 727 N N . GLU A 1 98 ? -11.478 -14.653 27.453 1.00 80.69 98 GLU A N 1
ATOM 728 C CA . GLU A 1 98 ? -11.344 -15.190 28.808 1.00 80.69 98 GLU A CA 1
ATOM 729 C C . GLU A 1 98 ? -9.867 -15.168 29.205 1.00 80.69 98 GLU A C 1
ATOM 731 O O . GLU A 1 98 ? -9.035 -15.865 28.619 1.00 80.69 98 GLU A O 1
ATOM 736 N N . LEU A 1 99 ? -9.526 -14.319 30.176 1.00 80.50 99 LEU A N 1
ATOM 737 C CA . LEU A 1 99 ? -8.194 -14.333 30.764 1.00 80.50 99 LEU A CA 1
ATOM 738 C C . LEU A 1 99 ? -8.038 -15.638 31.556 1.00 80.50 99 LEU A C 1
ATOM 740 O O . LEU A 1 99 ? -8.919 -15.944 32.360 1.00 80.50 99 LEU A O 1
ATOM 744 N N . PRO A 1 100 ? -6.944 -16.401 31.373 1.00 81.50 100 PRO A N 1
ATOM 745 C CA . PRO A 1 100 ? -6.646 -17.476 32.302 1.00 81.50 100 PRO A CA 1
ATOM 746 C C . PRO A 1 100 ? -6.491 -16.866 33.696 1.00 81.50 100 PRO A C 1
ATOM 748 O O . PRO A 1 100 ? -5.839 -15.824 33.839 1.00 81.50 100 PRO A O 1
ATOM 751 N N . ASP A 1 101 ? -7.081 -17.512 34.706 1.00 78.25 101 ASP A N 1
ATOM 752 C CA . ASP A 1 101 ? -6.787 -17.194 36.101 1.00 78.25 101 ASP A CA 1
ATOM 753 C C . ASP A 1 101 ? -5.271 -17.128 36.237 1.00 78.25 101 ASP A C 1
ATOM 755 O O . ASP A 1 101 ? -4.573 -18.015 35.731 1.00 78.25 101 ASP A O 1
ATOM 759 N N . ALA A 1 102 ? -4.788 -16.014 36.798 1.00 71.12 102 ALA A N 1
ATOM 760 C CA . ALA A 1 102 ? -3.376 -15.681 36.871 1.00 71.12 102 ALA A CA 1
ATOM 761 C C . ALA A 1 102 ? -2.585 -16.953 37.161 1.00 71.12 102 ALA A C 1
ATOM 763 O O . ALA A 1 102 ? -2.804 -17.590 38.190 1.00 71.12 102 ALA A O 1
ATOM 764 N N . VAL A 1 103 ? -1.749 -17.347 36.194 1.00 63.62 103 VAL A N 1
ATOM 765 C CA . VAL A 1 103 ? -0.887 -18.521 36.301 1.00 63.62 103 VAL A CA 1
ATOM 766 C C . VAL A 1 103 ? -0.260 -18.448 37.680 1.00 63.62 103 VAL A C 1
ATOM 768 O O . VAL A 1 103 ? 0.383 -17.443 37.982 1.00 63.62 103 VAL A O 1
ATOM 771 N N . ASP A 1 104 ? -0.531 -19.449 38.515 1.00 63.78 104 ASP A N 1
ATOM 772 C CA . ASP A 1 104 ? 0.066 -19.585 39.834 1.00 63.78 104 ASP A CA 1
ATOM 773 C C . ASP A 1 104 ? 1.582 -19.532 39.637 1.00 63.78 104 ASP A C 1
ATOM 775 O O . ASP A 1 104 ? 2.216 -20.488 39.180 1.00 63.78 104 ASP A O 1
ATOM 779 N N . LEU A 1 105 ? 2.150 -18.346 39.855 1.00 61.03 105 LEU A N 1
ATOM 780 C CA . LEU A 1 105 ? 3.579 -18.099 39.827 1.00 61.03 105 LEU A CA 1
ATOM 781 C C . LEU A 1 105 ? 4.138 -18.687 41.118 1.00 61.03 105 LEU A C 1
ATOM 783 O O . LEU A 1 105 ? 4.555 -17.942 41.997 1.00 61.03 105 LEU A O 1
ATOM 787 N N . GLY A 1 106 ? 4.090 -20.018 41.217 1.00 54.41 106 GLY A N 1
ATOM 788 C CA . GLY A 1 106 ? 4.719 -20.824 42.251 1.00 54.41 106 GLY A CA 1
ATOM 789 C C . GLY A 1 106 ? 4.593 -20.218 43.638 1.00 54.41 106 GLY A C 1
ATOM 790 O O . GLY A 1 106 ? 5.610 -19.927 44.269 1.00 54.41 106 GLY A O 1
ATOM 791 N N . GLY A 1 107 ? 3.363 -20.036 44.117 1.00 52.75 107 GLY A N 1
ATOM 792 C CA . GLY A 1 107 ? 3.113 -19.968 45.549 1.00 52.75 107 GLY A CA 1
ATOM 793 C C . GLY A 1 107 ? 3.291 -21.357 46.153 1.00 52.75 107 GLY A C 1
ATOM 794 O O . GLY A 1 107 ? 2.320 -21.970 46.580 1.00 52.75 107 GLY A O 1
ATOM 795 N N . GLU A 1 108 ? 4.522 -21.877 46.160 1.00 49.84 108 GLU A N 1
ATOM 796 C CA . GLU A 1 108 ? 4.878 -23.008 47.012 1.00 49.84 108 GLU A CA 1
ATOM 797 C C . GLU A 1 108 ? 4.741 -22.526 48.463 1.00 49.84 108 GLU A C 1
ATOM 799 O O . GLU A 1 108 ? 5.624 -21.879 49.028 1.00 49.84 108 GLU A O 1
ATOM 804 N N . GLU A 1 109 ? 3.563 -22.778 49.035 1.00 53.09 109 GLU A N 1
ATOM 805 C CA . GLU A 1 109 ? 3.324 -22.747 50.467 1.00 53.09 109 GLU A CA 1
ATOM 806 C C . GLU A 1 109 ? 4.329 -23.678 51.145 1.00 53.09 109 GLU A C 1
ATOM 808 O O . GLU A 1 109 ? 4.206 -24.892 51.057 1.00 53.09 109 GLU A O 1
ATOM 813 N N . ASP A 1 110 ? 5.306 -23.101 51.838 1.00 48.19 110 ASP A N 1
ATOM 814 C CA . ASP A 1 110 ? 5.782 -23.624 53.115 1.00 48.19 110 ASP A CA 1
ATOM 815 C C . ASP A 1 110 ? 6.563 -22.525 53.856 1.00 48.19 110 ASP A C 1
ATOM 817 O O . ASP A 1 110 ? 7.760 -22.317 53.660 1.00 48.19 110 ASP A O 1
ATOM 821 N N . GLY A 1 111 ? 5.860 -21.8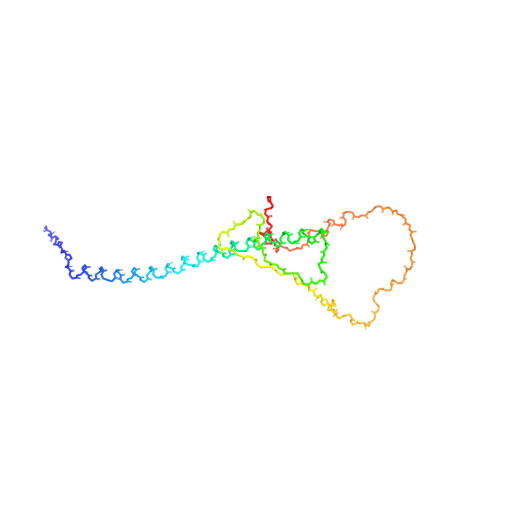28 54.753 1.00 47.84 111 GLY A N 1
ATOM 822 C CA . GLY A 1 111 ? 6.468 -21.029 55.819 1.00 47.84 111 GLY A CA 1
ATOM 823 C C . GLY A 1 111 ? 6.292 -19.517 55.687 1.00 47.84 111 GLY A C 1
ATOM 824 O O . GLY A 1 111 ? 6.990 -18.855 54.930 1.00 47.84 111 GLY A O 1
ATOM 825 N N . ASP A 1 112 ? 5.386 -18.986 56.507 1.00 54.03 112 ASP A N 1
ATOM 826 C CA . ASP A 1 112 ? 5.207 -17.574 56.864 1.00 54.03 112 ASP A CA 1
ATOM 827 C C . ASP A 1 112 ? 6.510 -16.741 56.839 1.00 54.03 112 ASP A C 1
ATOM 829 O O . ASP A 1 112 ? 7.430 -17.024 57.615 1.00 54.03 112 ASP A O 1
ATOM 833 N N . PRO A 1 113 ? 6.588 -15.674 56.018 1.00 51.16 113 PRO A N 1
ATOM 834 C CA . PRO A 1 113 ? 7.573 -14.626 56.231 1.00 51.16 113 PRO A CA 1
ATOM 835 C C . PRO A 1 113 ? 6.965 -13.340 56.799 1.00 51.16 113 PRO A C 1
ATOM 837 O O . PRO A 1 113 ? 7.728 -12.450 57.166 1.00 51.16 113 PRO A O 1
ATOM 840 N N . LEU A 1 114 ? 5.637 -13.197 56.864 1.00 60.97 114 LEU A N 1
ATOM 841 C CA . LEU A 1 114 ? 4.985 -11.956 57.285 1.00 60.97 114 LEU A CA 1
ATOM 842 C C . LEU A 1 114 ? 3.680 -12.232 58.038 1.00 60.97 114 LEU A C 1
ATOM 844 O O . LEU A 1 114 ? 2.586 -11.972 57.536 1.00 60.97 114 LEU A O 1
ATOM 848 N N . GLY A 1 115 ? 3.815 -12.702 59.276 1.00 55.41 115 GLY A N 1
ATOM 849 C CA . GLY A 1 115 ? 2.752 -12.724 60.274 1.00 55.41 115 GLY A CA 1
ATOM 850 C C . GLY A 1 115 ? 2.140 -11.341 60.521 1.00 55.41 115 GLY A C 1
ATOM 851 O O . GLY A 1 115 ? 2.492 -10.642 61.471 1.00 55.41 115 GLY A O 1
ATOM 852 N N . LEU A 1 116 ? 1.178 -10.961 59.686 1.00 59.88 116 LEU A N 1
ATOM 853 C CA . LEU A 1 116 ? 0.303 -9.808 59.878 1.00 59.88 116 LEU A CA 1
ATOM 854 C C . LEU A 1 116 ? -1.143 -10.281 60.009 1.00 59.88 116 LEU A C 1
ATOM 856 O O . LEU A 1 116 ? -2.032 -9.925 59.242 1.00 59.88 116 LEU A O 1
ATOM 860 N N . GLY A 1 117 ? -1.373 -11.082 61.048 1.00 53.72 117 GLY A N 1
ATOM 861 C CA . GLY A 1 117 ? -2.662 -11.106 61.722 1.00 53.72 117 GLY A CA 1
ATOM 862 C C . GLY A 1 117 ? -2.752 -9.882 62.632 1.00 53.72 117 GLY A C 1
ATOM 863 O O . GLY A 1 117 ? -2.040 -9.803 63.631 1.00 53.72 117 GLY A O 1
ATOM 864 N N . GLY A 1 118 ? -3.609 -8.924 62.286 1.00 43.44 118 GLY A N 1
ATOM 865 C CA . GLY A 1 118 ? -3.794 -7.711 63.077 1.00 43.44 118 GLY A CA 1
ATOM 866 C C . GLY A 1 118 ? -4.989 -6.885 62.621 1.00 43.44 118 GLY A C 1
ATOM 867 O O . GLY A 1 118 ? -4.825 -5.899 61.915 1.00 43.44 118 GLY A O 1
ATOM 868 N N . ASP A 1 119 ? -6.178 -7.299 63.056 1.00 46.53 119 ASP A N 1
ATOM 869 C CA . ASP A 1 119 ? -7.400 -6.489 63.150 1.00 46.53 119 ASP A CA 1
ATOM 870 C C . ASP A 1 119 ? -7.095 -5.103 63.721 1.00 46.53 119 ASP A C 1
ATOM 872 O O . ASP A 1 119 ? -6.632 -5.071 64.851 1.00 46.53 119 ASP A O 1
ATOM 876 N N . HIS A 1 120 ? -7.341 -3.998 63.004 1.00 42.03 120 HIS A N 1
ATOM 877 C CA . HIS A 1 120 ? -7.543 -2.679 63.621 1.00 42.03 120 HIS A CA 1
ATOM 878 C C . HIS A 1 120 ? -8.564 -1.848 62.832 1.00 42.03 120 HIS A C 1
ATOM 880 O O . HIS A 1 120 ? -8.440 -1.592 61.635 1.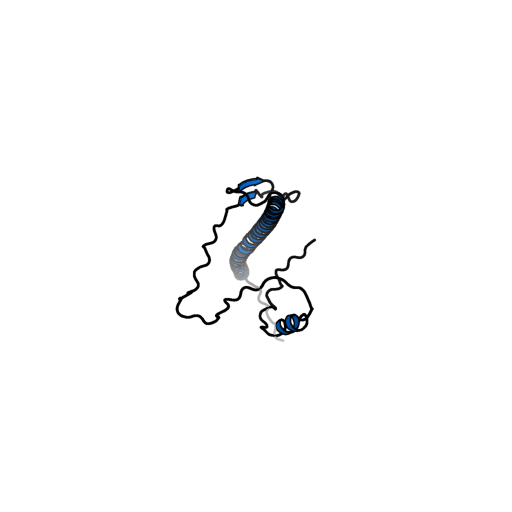00 42.03 120 HIS A O 1
ATOM 886 N N . SER A 1 121 ? -9.584 -1.435 63.579 1.00 40.56 121 SER A N 1
ATOM 887 C CA . SER A 1 121 ? -10.650 -0.507 63.222 1.00 40.56 121 SER A CA 1
ATOM 888 C C . SER A 1 121 ? -10.135 0.922 62.979 1.00 40.56 121 SER A C 1
ATOM 890 O O . SER A 1 121 ? -9.056 1.295 63.426 1.00 40.56 121 SER A O 1
ATOM 892 N N . ALA A 1 122 ? -10.959 1.711 62.287 1.00 43.75 122 ALA A N 1
ATOM 893 C CA . ALA A 1 122 ? -10.765 3.107 61.896 1.00 43.75 122 ALA A CA 1
ATOM 894 C C . ALA A 1 122 ? -10.139 4.045 62.952 1.00 43.75 122 ALA A C 1
ATOM 896 O O . ALA A 1 122 ? -10.630 4.093 64.076 1.00 43.75 122 ALA A O 1
ATOM 897 N N . ASP A 1 123 ? -9.195 4.900 62.531 1.00 32.97 123 ASP A N 1
ATOM 898 C CA . ASP A 1 123 ? -9.190 6.336 62.862 1.00 32.97 123 ASP A CA 1
ATOM 899 C C . ASP A 1 123 ? -8.282 7.145 61.911 1.00 32.97 123 ASP A C 1
ATOM 901 O O . ASP A 1 123 ? -7.290 6.669 61.364 1.00 32.97 123 ASP A O 1
ATOM 905 N N . SER A 1 124 ? -8.699 8.387 61.709 1.00 47.31 124 SER A N 1
ATOM 906 C CA . SER A 1 124 ? -8.096 9.488 60.969 1.00 47.31 124 SER A CA 1
ATOM 907 C C . SER A 1 124 ? -6.746 9.969 61.521 1.00 47.31 124 SER A C 1
ATOM 909 O O . SER A 1 124 ? -6.549 9.989 62.728 1.00 47.31 124 SER A O 1
ATOM 911 N N . THR A 1 125 ? -5.855 10.447 60.638 1.00 33.94 125 THR A N 1
ATOM 912 C CA . THR A 1 125 ? -5.102 11.731 60.696 1.00 33.94 125 THR A CA 1
ATOM 913 C C . THR A 1 125 ? -3.703 11.660 60.065 1.00 33.94 125 THR A C 1
ATOM 915 O O . THR A 1 125 ? -2.942 10.734 60.299 1.00 33.94 125 THR A O 1
ATOM 918 N N . GLY A 1 126 ? -3.336 12.734 59.351 1.00 33.19 126 GLY A N 1
ATOM 919 C CA . GLY A 1 126 ? -1.953 13.225 59.298 1.00 33.19 126 GLY A CA 1
ATOM 920 C C . GLY A 1 126 ? -1.158 12.879 58.042 1.00 33.19 126 GLY A C 1
ATOM 921 O O . GLY A 1 126 ? -0.750 11.746 57.844 1.00 33.19 126 GLY A O 1
ATOM 922 N N . GLY A 1 127 ? -0.904 13.893 57.213 1.00 50.94 127 GLY A N 1
ATOM 923 C CA . GLY A 1 127 ? -0.098 13.778 56.006 1.00 50.94 127 GLY A CA 1
ATOM 924 C C . GLY A 1 127 ? 1.401 13.611 56.262 1.00 50.94 127 GLY A C 1
ATOM 925 O O . GLY A 1 127 ? 1.991 14.324 57.067 1.00 50.94 127 GLY A O 1
ATOM 926 N N . ALA A 1 128 ? 1.978 12.703 55.489 1.00 46.16 128 ALA A N 1
ATOM 927 C CA . ALA A 1 128 ? 3.343 12.612 54.976 1.00 46.16 128 ALA A CA 1
ATOM 928 C C . ALA A 1 128 ? 3.212 11.503 53.907 1.00 46.16 128 ALA A C 1
ATOM 930 O O . ALA A 1 128 ? 2.537 10.513 54.153 1.00 46.16 128 ALA A O 1
ATOM 931 N N . ASP A 1 129 ? 3.503 11.694 52.621 1.00 51.91 129 ASP A N 1
ATOM 932 C CA . ASP A 1 129 ? 4.799 11.317 52.049 1.00 51.91 129 ASP A CA 1
ATOM 933 C C . ASP A 1 129 ? 4.764 11.552 50.519 1.00 51.91 129 ASP A C 1
ATOM 935 O O . ASP A 1 129 ? 4.757 10.617 49.721 1.00 51.91 129 ASP A O 1
ATOM 939 N N . LEU A 1 130 ? 4.709 12.812 50.067 1.00 58.31 130 LEU A N 1
ATOM 940 C CA . LEU A 1 130 ? 4.869 13.129 48.633 1.00 58.31 130 LEU A CA 1
ATOM 941 C C . LEU A 1 130 ? 6.357 13.146 48.220 1.00 58.31 130 LEU A C 1
ATOM 943 O O . LEU A 1 130 ? 6.694 12.873 47.070 1.00 58.31 130 LEU A O 1
ATOM 947 N N . GLU A 1 131 ? 7.264 13.407 49.167 1.00 50.44 131 GLU A N 1
ATOM 948 C CA . GLU A 1 131 ? 8.716 13.415 48.932 1.00 50.44 131 GLU A CA 1
ATOM 949 C C . GLU A 1 131 ? 9.303 12.006 48.742 1.00 50.44 131 GLU A C 1
ATOM 951 O O . GLU A 1 131 ? 10.272 11.846 48.000 1.00 50.44 131 GLU A O 1
ATOM 956 N N . ASN A 1 132 ? 8.682 10.969 49.317 1.00 53.66 132 ASN A N 1
ATOM 957 C CA . ASN A 1 132 ? 9.121 9.582 49.131 1.00 53.66 132 ASN A CA 1
ATOM 958 C C . ASN A 1 132 ? 8.601 8.959 47.819 1.00 53.66 132 ASN A C 1
ATOM 960 O O . ASN A 1 132 ? 9.188 8.012 47.306 1.00 53.66 132 ASN A O 1
ATOM 964 N N . ALA A 1 133 ? 7.533 9.518 47.237 1.00 61.56 133 ALA A N 1
ATOM 965 C CA . ALA A 1 133 ? 7.018 9.097 45.933 1.00 61.56 133 ALA A CA 1
ATOM 966 C C . ALA A 1 133 ? 7.855 9.652 44.764 1.00 61.56 133 ALA A C 1
ATOM 968 O O . ALA A 1 133 ? 7.997 8.991 43.736 1.00 61.56 133 ALA A O 1
ATOM 969 N N . LEU A 1 134 ? 8.450 10.844 44.916 1.00 57.72 134 LEU A N 1
ATOM 970 C CA . LEU A 1 134 ? 9.277 11.458 43.868 1.00 57.72 134 LEU A CA 1
ATOM 971 C C . LEU A 1 134 ? 10.715 10.915 43.817 1.00 57.72 134 LEU A C 1
ATOM 973 O O . LEU A 1 134 ? 11.338 10.951 42.757 1.00 57.72 134 LEU A O 1
ATOM 977 N N . SER A 1 135 ? 11.248 10.397 44.928 1.00 56.47 135 SER A N 1
ATOM 978 C CA . SER A 1 135 ? 12.610 9.841 44.973 1.00 56.47 135 SER A CA 1
ATOM 979 C C . SER A 1 135 ? 12.724 8.470 44.286 1.00 56.47 135 SER A C 1
ATOM 981 O O . SER A 1 135 ? 13.811 8.103 43.839 1.00 56.47 135 SER A O 1
ATOM 983 N N . GLY A 1 136 ? 11.607 7.751 44.116 1.00 49.38 136 GLY A N 1
ATOM 984 C CA . GLY A 1 136 ? 11.542 6.469 43.402 1.00 49.38 136 GLY A CA 1
ATOM 985 C C . GLY A 1 136 ? 11.494 6.575 41.871 1.00 49.38 136 GLY A C 1
ATOM 986 O O . GLY A 1 136 ? 11.718 5.580 41.190 1.00 49.38 136 GLY A O 1
ATOM 987 N N . ALA A 1 137 ? 11.243 7.764 41.310 1.00 54.94 137 ALA A N 1
ATOM 988 C CA . ALA A 1 137 ? 11.107 7.969 39.861 1.00 54.94 137 ALA A CA 1
ATOM 989 C C . ALA A 1 137 ? 12.424 8.352 39.148 1.00 54.94 137 ALA A C 1
ATOM 991 O O . ALA A 1 137 ? 12.430 8.570 37.938 1.00 54.94 137 ALA A O 1
ATOM 992 N N . ALA A 1 138 ? 13.542 8.452 39.878 1.00 52.75 138 ALA A N 1
ATOM 993 C CA . ALA A 1 138 ? 14.806 8.999 39.368 1.00 52.75 138 ALA A CA 1
ATOM 994 C C . ALA A 1 138 ? 15.947 7.970 39.224 1.00 52.75 138 ALA A C 1
ATOM 996 O O . ALA A 1 138 ? 17.111 8.358 39.120 1.00 52.75 138 ALA A O 1
ATOM 997 N N . GLY A 1 139 ? 15.651 6.668 39.205 1.00 47.88 139 GLY A N 1
ATOM 998 C CA . GLY A 1 139 ? 16.683 5.637 39.092 1.00 47.88 139 GLY A CA 1
ATOM 999 C C . GLY A 1 139 ? 16.211 4.400 38.346 1.00 47.88 139 GLY A C 1
ATOM 1000 O O . GLY A 1 139 ? 15.674 3.491 38.964 1.00 47.88 139 GLY A O 1
ATOM 1001 N N . GLY A 1 140 ? 16.451 4.339 37.036 1.00 42.91 140 GLY A N 1
ATOM 1002 C CA . GLY A 1 140 ? 16.298 3.087 36.294 1.00 42.91 140 GLY A CA 1
ATOM 1003 C C . GLY A 1 140 ? 16.082 3.255 34.796 1.00 42.91 140 GLY A C 1
ATOM 1004 O O . GLY A 1 140 ? 14.968 3.471 34.346 1.00 42.91 140 GLY A O 1
ATOM 1005 N N . ASP A 1 141 ? 17.172 3.077 34.056 1.00 41.53 141 ASP A N 1
ATOM 1006 C CA . ASP A 1 141 ? 17.243 2.608 32.672 1.00 41.53 141 ASP A CA 1
ATOM 1007 C C . ASP A 1 141 ? 16.885 3.528 31.489 1.00 41.53 141 ASP A C 1
ATOM 1009 O O . ASP A 1 141 ? 15.751 3.761 31.072 1.00 41.53 141 ASP A O 1
ATOM 1013 N N . ALA A 1 142 ? 17.979 3.920 30.827 1.00 53.75 142 ALA A N 1
ATOM 1014 C CA . ALA A 1 142 ? 18.121 4.550 29.522 1.00 53.75 142 ALA A CA 1
ATOM 1015 C C . ALA A 1 142 ? 17.691 3.648 28.338 1.00 53.75 142 ALA A C 1
ATOM 1017 O O . ALA A 1 142 ? 18.365 3.597 27.308 1.00 53.75 142 ALA A O 1
ATOM 1018 N N . ILE A 1 143 ? 16.559 2.952 28.472 1.00 53.19 143 ILE A N 1
ATOM 1019 C CA . ILE A 1 143 ? 15.909 2.177 27.397 1.00 53.19 143 ILE A CA 1
ATOM 1020 C C . ILE A 1 143 ? 14.512 2.755 27.065 1.00 53.19 143 ILE A C 1
ATOM 1022 O O . ILE A 1 143 ? 13.873 2.348 26.100 1.00 53.19 143 ILE A O 1
ATOM 1026 N N . GLY A 1 144 ? 14.060 3.790 27.786 1.00 51.34 144 GLY A N 1
ATOM 1027 C CA . GLY A 1 144 ? 12.806 4.508 27.508 1.00 51.34 144 GLY A CA 1
ATOM 1028 C C . GLY A 1 144 ? 12.855 5.511 26.343 1.00 51.34 144 GLY A C 1
ATOM 1029 O O . GLY A 1 144 ? 11.815 6.013 25.923 1.00 51.34 144 GLY A O 1
ATOM 1030 N N . SER A 1 145 ? 14.030 5.808 25.777 1.00 50.28 145 SER A N 1
ATOM 1031 C CA . SER A 1 145 ? 14.185 6.851 24.745 1.00 50.28 145 SER A CA 1
ATOM 1032 C C . SER A 1 145 ? 13.816 6.420 23.319 1.00 50.28 145 SER A C 1
ATOM 1034 O O . SER A 1 145 ? 13.803 7.263 22.424 1.00 50.28 145 SER A O 1
ATOM 1036 N N . TYR A 1 146 ? 13.447 5.154 23.098 1.00 51.66 146 TYR A N 1
ATOM 1037 C CA . TYR A 1 146 ? 12.933 4.670 21.805 1.00 51.66 146 TYR A C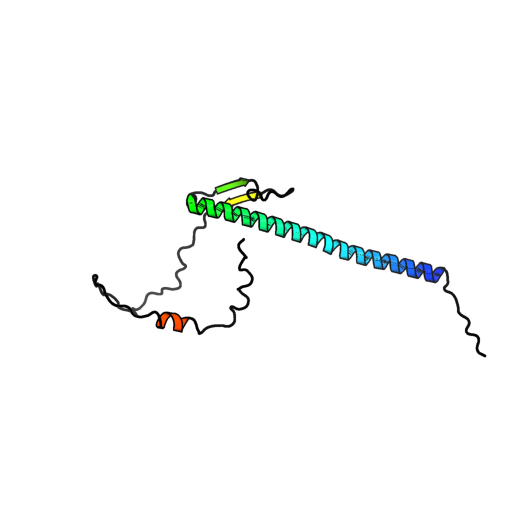A 1
ATOM 1038 C C . TYR A 1 146 ? 11.431 4.336 21.835 1.00 51.66 146 TYR A C 1
ATOM 1040 O O . TYR A 1 146 ? 10.850 4.052 20.792 1.00 51.66 146 TYR A O 1
ATOM 1048 N N . ALA A 1 147 ? 10.783 4.396 23.006 1.00 49.62 147 ALA A N 1
ATOM 1049 C CA . ALA A 1 147 ? 9.380 4.005 23.176 1.00 49.62 147 ALA A CA 1
ATOM 1050 C C . ALA A 1 147 ? 8.373 5.163 23.005 1.00 49.62 147 ALA A C 1
ATOM 1052 O O . ALA A 1 147 ? 7.170 4.929 22.962 1.00 49.62 147 ALA A O 1
ATOM 1053 N N . VAL A 1 148 ? 8.835 6.409 22.851 1.00 53.91 148 VAL A N 1
ATOM 1054 C CA . VAL A 1 148 ? 7.951 7.593 22.764 1.00 53.91 148 VAL A CA 1
ATOM 1055 C C . VAL A 1 148 ? 7.498 7.899 21.321 1.00 53.91 148 VAL A C 1
ATOM 1057 O O . VAL A 1 148 ? 6.759 8.848 21.086 1.00 53.91 148 VAL A O 1
ATOM 1060 N N . GLN A 1 149 ? 7.876 7.094 20.321 1.00 52.56 149 GLN A N 1
ATOM 1061 C CA . GLN A 1 149 ? 7.550 7.385 18.912 1.00 52.56 149 GLN A CA 1
ATOM 1062 C C . GLN A 1 149 ? 6.184 6.874 18.416 1.00 52.56 149 GLN A C 1
ATOM 1064 O O . GLN A 1 149 ? 5.834 7.136 17.269 1.00 52.56 149 GLN A O 1
ATOM 1069 N N . PHE A 1 150 ? 5.386 6.211 19.262 1.00 53.81 150 PHE A N 1
ATOM 1070 C CA . PHE A 1 150 ? 4.002 5.819 18.936 1.00 53.81 150 PHE A CA 1
ATOM 1071 C C . PHE A 1 150 ? 2.939 6.590 19.733 1.00 53.81 150 PHE A C 1
ATOM 1073 O O . PHE A 1 150 ? 1.771 6.209 19.736 1.00 53.81 150 PHE A O 1
ATOM 1080 N N . ALA A 1 151 ? 3.321 7.698 20.374 1.00 51.72 151 ALA A N 1
ATOM 1081 C CA . ALA A 1 151 ? 2.369 8.660 20.913 1.00 51.72 151 ALA A CA 1
ATOM 1082 C C . ALA A 1 151 ? 1.754 9.458 19.750 1.00 51.72 151 ALA A C 1
ATOM 1084 O O . ALA A 1 151 ? 2.338 10.404 19.224 1.00 51.72 151 ALA A O 1
ATOM 1085 N N . TRP A 1 152 ? 0.592 8.997 19.308 1.00 58.88 152 TRP A N 1
ATOM 1086 C CA . TRP A 1 152 ? -0.290 9.650 18.354 1.00 58.88 152 TRP A CA 1
ATOM 1087 C C . TRP A 1 152 ? -0.538 11.124 18.707 1.00 58.88 152 TRP A C 1
ATOM 1089 O O . TRP A 1 152 ? -0.857 11.415 19.862 1.00 58.88 152 TRP A O 1
ATOM 1099 N N . PRO A 1 153 ? -0.466 12.063 17.749 1.00 61.97 153 PRO A N 1
ATOM 1100 C CA . PRO A 1 153 ? -1.060 13.371 17.943 1.00 61.97 153 PRO A CA 1
ATOM 1101 C C . PRO A 1 153 ? -2.568 13.263 17.699 1.00 61.97 153 PRO A C 1
ATOM 1103 O O . PRO A 1 153 ? -3.017 13.048 16.574 1.00 61.97 153 PRO A O 1
ATOM 1106 N N . VAL A 1 154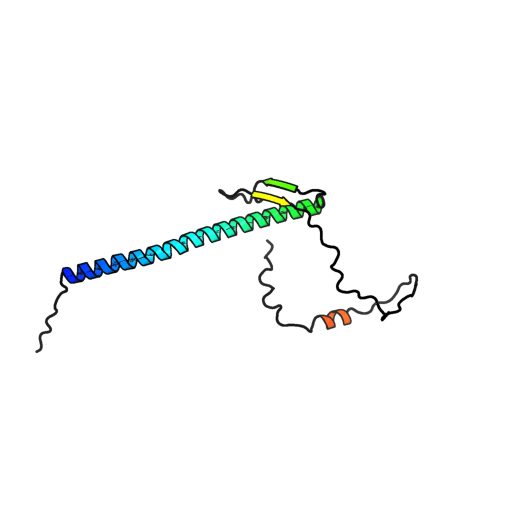 ? -3.320 13.405 18.787 1.00 56.41 154 VAL A N 1
ATOM 1107 C CA . VAL A 1 154 ? -4.731 13.800 18.794 1.00 56.41 154 VAL A CA 1
ATOM 1108 C C . VAL A 1 154 ? -4.864 15.131 18.046 1.00 56.41 154 VAL A C 1
ATOM 1110 O O . VAL A 1 154 ? -4.156 16.092 18.364 1.00 56.41 154 VAL A O 1
ATOM 1113 N N . ILE A 1 155 ? -5.762 15.169 17.063 1.00 41.69 155 ILE A N 1
ATOM 1114 C CA . ILE A 1 155 ? -6.465 16.379 16.620 1.00 41.69 155 ILE A CA 1
ATOM 1115 C C . ILE A 1 155 ? -7.937 16.114 16.895 1.00 41.69 155 ILE A C 1
ATOM 1117 O O . ILE A 1 155 ? -8.367 14.990 16.555 1.00 41.69 155 ILE A O 1
#

Radius of gyration: 34.68 Å; chains: 1; bounding box: 76×41×102 Å

Sequence (155 aa):
MSRRIFRGFTLLEVTVAVAILGIAMTAILSSEAGAVRTGARATHMTTATLLARCKMGEIEEEMAVEGFPAVDADGEDECCEGGEMPGFRCEWRVERVELPDAVDLGGEEDGDPLGLGGDHSADSTGGADLENALSGAAGGDAIGSYAVQFAWPVI

Foldseek 3Di:
DDDDDDDDDDPVRVVVVVVVVVVVVVVVVVVVVVVVVVVVVVVVVVLVVVLQVQQVVVVVVVCVVVNDDPAKDKDWDQSHVVSHDPPDTDIDIDHDDDDPDPPPPDPPDDDDPDPPPDDDDDDDDDDDDPPVVVVVVPDDDPPCPVVPVPPDDDD